Protein AF-A0A3S5AN24-F1 (afdb_monomer_lite)

Organism: NCBI:txid117903

Radius of gyration: 13.94 Å; chains: 1; bounding box: 36×29×36 Å

InterPro domains:
  IPR000409 BEACH domain [PF02138] (12-101)
  IPR000409 BEACH domain [PS50197] (1-103)
  IPR000409 BEACH domain [SM01026] (1-103)
  IPR036372 BEACH domain superfamily [G3DSA:1.10.1540.10] (2-103)
  IPR036372 BEACH domain superfamily [SSF81837] (11-101)
  IPR051944 BEACH domain-containing protein [PTHR46108] (15-100)

Sequence (103 aa):
MHFNTSICLHHLTCVQGGHFDLADRMFHSVGDAWLSASRQNMADVRELIPEFFYLPDFLVNANQFDLGTKQNGTAVSDVVLPPWAKEDPREFIRIHREVLDLP

pLDDT: mean 76.14, std 17.23, range [31.56, 92.88]

Foldseek 3Di:
DPLQDQPPDDPPGLCPPHDGDALQPHQAEPVVLCCCPPPPDVVSPDDDDPCQQPPLCSQAQPVQDQNDAHPVRHGGGGRHYDVVCVPPSVSSNVVVNVVVPDD

Structure (mmCIF, N/CA/C/O backbone):
data_AF-A0A3S5AN24-F1
#
_entry.id   AF-A0A3S5AN24-F1
#
loop_
_atom_site.group_PDB
_atom_site.id
_atom_site.type_symbol
_atom_site.label_atom_id
_atom_site.label_alt_id
_atom_site.label_comp_id
_atom_site.label_asym_id
_atom_site.label_entity_id
_atom_site.label_seq_id
_atom_site.pdbx_PDB_ins_code
_atom_site.Cartn_x
_atom_site.Cartn_y
_atom_site.Cartn_z
_atom_site.occupancy
_atom_site.B_iso_or_equiv
_atom_site.auth_seq_id
_atom_site.auth_comp_id
_atom_site.auth_asym_id
_atom_site.auth_atom_id
_atom_site.pdbx_PDB_model_num
ATOM 1 N N . MET A 1 1 ? 11.164 7.814 0.434 1.00 39.16 1 MET A N 1
ATOM 2 C CA . MET A 1 1 ? 10.135 7.817 1.502 1.00 39.16 1 MET A CA 1
ATOM 3 C C . MET A 1 1 ? 10.281 6.623 2.392 1.00 39.16 1 MET A C 1
ATOM 5 O O . MET A 1 1 ? 10.154 5.500 1.937 1.00 39.16 1 MET A O 1
ATOM 9 N N . HIS A 1 2 ? 10.311 6.872 3.690 1.00 31.56 2 HIS A N 1
ATOM 10 C CA . HIS A 1 2 ? 9.686 5.924 4.590 1.00 31.56 2 HIS A CA 1
ATOM 11 C C . HIS A 1 2 ? 8.186 5.935 4.280 1.00 31.56 2 HIS A C 1
ATOM 13 O O . HIS A 1 2 ? 7.531 6.951 4.519 1.00 31.56 2 HIS A O 1
ATOM 19 N N . PHE A 1 3 ? 7.640 4.851 3.717 1.00 39.56 3 PHE A N 1
ATOM 20 C CA . PHE A 1 3 ? 6.226 4.555 3.938 1.00 39.56 3 PHE A CA 1
ATOM 21 C C . PHE A 1 3 ? 6.079 4.494 5.455 1.00 39.56 3 PHE A C 1
ATOM 23 O O . PHE A 1 3 ? 6.448 3.501 6.080 1.00 39.56 3 PHE A O 1
ATOM 30 N N . ASN A 1 4 ? 5.659 5.598 6.073 1.00 36.94 4 ASN A N 1
ATOM 31 C CA . ASN A 1 4 ? 5.252 5.540 7.458 1.00 36.94 4 ASN A CA 1
ATOM 32 C C . ASN A 1 4 ? 4.033 4.625 7.437 1.00 36.94 4 ASN A C 1
ATOM 34 O O . ASN A 1 4 ? 2.993 4.992 6.895 1.00 36.94 4 ASN A O 1
ATOM 38 N N . THR A 1 5 ? 4.242 3.412 7.956 1.00 41.00 5 THR A N 1
ATOM 39 C CA . THR A 1 5 ? 3.221 2.456 8.385 1.00 41.00 5 THR A CA 1
ATOM 40 C C . THR A 1 5 ? 2.431 1.848 7.219 1.00 41.00 5 THR A C 1
ATOM 42 O O . THR A 1 5 ? 1.501 2.437 6.690 1.00 41.00 5 THR A O 1
ATOM 45 N N . SER A 1 6 ? 2.840 0.701 6.668 1.00 42.50 6 SER A N 1
ATOM 46 C CA . SER A 1 6 ? 2.671 -0.617 7.295 1.00 42.50 6 SER A CA 1
ATOM 47 C C . SER A 1 6 ? 1.342 -0.667 8.038 1.00 42.50 6 SER A C 1
ATOM 49 O O . SER A 1 6 ? 1.258 -0.136 9.143 1.00 42.50 6 SER A O 1
ATOM 51 N N . ILE A 1 7 ? 0.314 -1.269 7.431 1.00 46.81 7 ILE A N 1
ATOM 52 C CA . ILE A 1 7 ? -1.032 -1.318 8.017 1.00 46.81 7 ILE A CA 1
ATOM 53 C C . ILE A 1 7 ? -1.024 -1.873 9.440 1.00 46.81 7 ILE A C 1
ATOM 55 O O . ILE A 1 7 ? -1.927 -1.562 10.199 1.00 46.81 7 ILE A O 1
ATOM 59 N N . CYS A 1 8 ? -0.011 -2.632 9.857 1.00 45.25 8 CYS A N 1
ATOM 60 C CA . CYS A 1 8 ? 0.040 -3.145 11.222 1.00 45.25 8 CYS A CA 1
ATOM 61 C C . CYS A 1 8 ? 1.422 -3.570 11.724 1.00 45.25 8 CYS A C 1
ATOM 63 O O . CYS A 1 8 ? 1.516 -3.994 12.875 1.00 45.25 8 CYS A O 1
ATOM 65 N N . LEU A 1 9 ? 2.492 -3.557 10.917 1.00 40.75 9 LEU A N 1
ATOM 66 C CA . LEU A 1 9 ? 3.546 -4.537 11.193 1.00 40.75 9 LEU A CA 1
A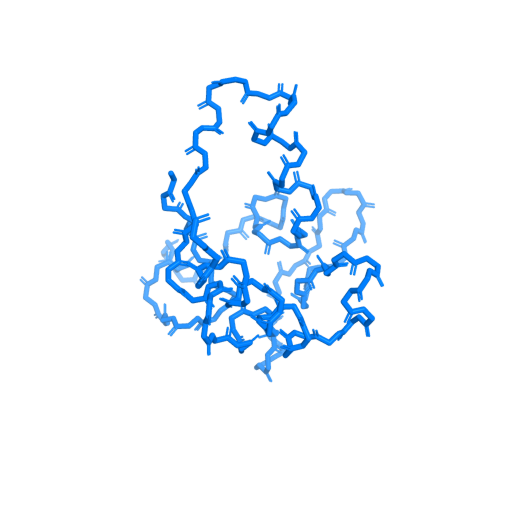TOM 67 C C . LEU A 1 9 ? 4.442 -4.238 12.397 1.00 40.75 9 LEU A C 1
ATOM 69 O O . LEU A 1 9 ? 5.102 -5.138 12.899 1.00 40.75 9 LEU A O 1
ATOM 73 N N . HIS A 1 10 ? 4.438 -3.027 12.935 1.00 39.25 10 HIS A N 1
ATOM 74 C CA . HIS A 1 10 ? 5.044 -2.810 14.240 1.00 39.25 10 HIS A CA 1
ATOM 75 C C . HIS A 1 10 ? 4.249 -1.742 14.972 1.00 39.25 10 HIS A C 1
ATOM 77 O O . HIS A 1 10 ? 4.352 -0.563 14.656 1.00 39.25 10 HIS A O 1
ATOM 83 N N . HIS A 1 11 ? 3.429 -2.217 15.907 1.00 43.22 11 HIS A N 1
ATOM 84 C CA . HIS A 1 11 ? 2.872 -1.673 17.155 1.00 43.22 11 HIS A CA 1
ATOM 85 C C . HIS A 1 11 ? 3.414 -0.341 17.764 1.00 43.22 11 HIS A C 1
ATOM 87 O O . HIS A 1 11 ? 3.131 -0.061 18.922 1.00 43.22 11 HIS A O 1
ATOM 93 N N . LEU A 1 12 ? 4.216 0.478 17.074 1.00 39.94 12 LEU A N 1
ATOM 94 C CA . LEU A 1 12 ? 5.078 1.509 17.660 1.00 39.94 12 LEU A CA 1
ATOM 95 C C . LEU A 1 12 ? 5.141 2.851 16.902 1.00 39.94 12 LEU A C 1
ATOM 97 O O . LEU A 1 12 ? 5.546 3.826 17.526 1.00 39.94 12 LEU A O 1
ATOM 101 N N . THR A 1 13 ? 4.743 2.971 15.624 1.00 41.50 13 THR A N 1
ATOM 102 C CA . THR A 1 13 ? 4.883 4.255 14.880 1.00 41.50 13 THR A CA 1
ATOM 103 C C . THR A 1 13 ? 3.590 4.902 14.375 1.00 41.50 13 THR A C 1
ATOM 105 O O . THR A 1 13 ? 3.591 6.113 14.173 1.00 41.50 13 THR A O 1
ATOM 108 N N . CYS A 1 14 ? 2.469 4.175 14.251 1.00 47.41 14 CYS A N 1
ATOM 109 C CA . CYS A 1 14 ? 1.154 4.787 13.950 1.00 47.41 14 CYS A CA 1
ATOM 110 C C . CYS A 1 14 ? 0.610 5.625 15.113 1.00 47.41 14 CYS A C 1
ATOM 112 O O . CYS A 1 14 ? -0.226 6.501 14.930 1.00 47.41 14 CYS A O 1
ATOM 114 N N . VAL A 1 15 ? 1.060 5.314 16.325 1.00 47.56 15 VAL A N 1
ATOM 115 C CA . VAL A 1 15 ? 0.508 5.833 17.568 1.00 47.56 15 VAL A CA 1
ATOM 116 C C . VAL A 1 15 ? 1.265 7.106 17.943 1.00 47.56 15 VAL A C 1
ATOM 118 O O . VAL A 1 15 ? 2.061 7.122 18.880 1.00 47.56 15 VAL A O 1
ATOM 121 N N . GLN A 1 16 ? 1.034 8.205 17.223 1.00 47.22 16 GLN A N 1
ATOM 122 C CA . GLN A 1 16 ? 1.392 9.522 17.758 1.00 47.22 16 GLN A CA 1
ATOM 123 C C . GLN A 1 16 ? 0.388 9.877 18.862 1.00 47.22 16 GLN A C 1
ATOM 125 O O . GLN A 1 16 ? -0.626 10.522 18.626 1.00 47.22 16 GLN A O 1
ATOM 130 N N . GLY A 1 17 ? 0.643 9.395 20.082 1.00 51.53 17 GLY A N 1
ATOM 131 C CA . GLY A 1 17 ? -0.144 9.749 21.269 1.00 51.53 17 GLY A CA 1
ATOM 132 C C . GLY A 1 17 ? -1.390 8.900 21.552 1.00 51.53 17 GLY A C 1
ATOM 133 O O . GLY A 1 17 ? -2.260 9.351 22.287 1.00 51.53 17 GLY A O 1
ATOM 134 N N . GLY A 1 18 ? -1.491 7.680 21.021 1.00 55.72 18 GLY A N 1
ATOM 135 C CA . GLY A 1 18 ? -2.568 6.729 21.366 1.00 55.72 18 GLY A CA 1
ATOM 136 C C . GLY A 1 18 ? -3.627 6.511 20.280 1.00 55.72 18 GLY A C 1
ATOM 137 O O . GLY A 1 18 ? -4.509 5.681 20.473 1.00 55.72 18 GLY A O 1
ATOM 138 N N . HIS A 1 19 ? -3.554 7.233 19.158 1.00 61.00 19 HIS A N 1
ATOM 139 C CA . HIS A 1 19 ? -4.574 7.219 18.105 1.00 61.00 19 HIS A CA 1
ATOM 140 C C . HIS A 1 19 ? -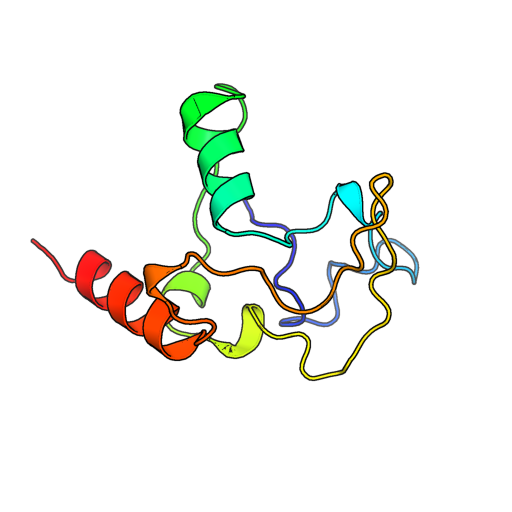3.955 6.992 16.720 1.00 61.00 19 HIS A C 1
ATOM 142 O O . HIS A 1 19 ? -2.793 7.343 16.512 1.00 61.00 19 HIS A O 1
ATOM 148 N N . PHE A 1 20 ? -4.723 6.400 15.800 1.00 67.25 20 PHE A N 1
ATOM 149 C CA . PHE A 1 20 ? -4.328 6.258 14.397 1.00 67.25 20 PHE A CA 1
ATOM 150 C C . PHE A 1 20 ? -4.239 7.631 13.714 1.00 67.25 20 PHE A C 1
ATOM 152 O O . PHE A 1 20 ? -4.853 8.605 14.159 1.00 67.25 20 PHE A O 1
ATOM 159 N N . ASP A 1 21 ? -3.459 7.712 12.636 1.00 69.56 21 ASP A N 1
ATOM 160 C CA . ASP A 1 21 ? -3.410 8.915 11.805 1.00 69.56 21 ASP A CA 1
ATOM 161 C C . ASP A 1 21 ? -4.783 9.178 11.146 1.00 69.56 21 ASP A C 1
ATOM 163 O O . ASP A 1 21 ? -5.648 8.304 11.083 1.00 69.56 21 ASP A O 1
ATOM 167 N N . LEU A 1 22 ? -5.001 10.394 10.645 1.00 79.00 22 LEU A N 1
ATOM 168 C CA . LEU A 1 22 ? -6.209 10.747 9.904 1.00 79.00 22 LEU A CA 1
ATOM 169 C C . LEU A 1 22 ? -6.400 9.797 8.718 1.00 79.00 22 LEU A C 1
ATOM 171 O O . LEU A 1 22 ? -5.460 9.555 7.958 1.00 79.00 22 LEU A O 1
ATOM 175 N N . ALA A 1 23 ? -7.641 9.358 8.505 1.00 83.12 23 ALA A N 1
ATOM 176 C CA . ALA A 1 23 ? -7.993 8.416 7.447 1.00 83.12 23 ALA A CA 1
ATOM 177 C C . ALA A 1 23 ? -7.471 8.812 6.058 1.00 83.12 23 ALA A C 1
ATOM 179 O O . ALA A 1 23 ? -6.963 7.979 5.309 1.00 83.12 23 ALA A O 1
ATOM 180 N N . ASP A 1 24 ? -7.522 10.104 5.738 1.00 80.19 24 ASP A N 1
ATOM 181 C CA . ASP A 1 24 ? -7.045 10.644 4.465 1.00 80.19 24 ASP A CA 1
ATOM 182 C C . ASP A 1 24 ? -5.520 10.608 4.283 1.00 80.19 24 ASP A C 1
ATOM 184 O O . ASP A 1 24 ? -5.048 10.684 3.149 1.00 80.19 24 ASP A O 1
ATOM 188 N N . ARG A 1 25 ? -4.746 10.494 5.370 1.00 79.69 25 ARG A N 1
ATOM 189 C CA . ARG A 1 25 ? -3.275 10.452 5.335 1.00 79.69 25 ARG A CA 1
ATOM 190 C C . ARG A 1 25 ? -2.709 9.036 5.339 1.00 79.69 25 ARG A C 1
ATOM 192 O O . ARG A 1 25 ? -1.535 8.860 5.021 1.00 79.69 25 ARG A O 1
ATOM 199 N N . MET A 1 26 ? -3.523 8.036 5.664 1.00 82.25 26 MET A N 1
ATOM 200 C CA . MET A 1 26 ? -3.064 6.655 5.715 1.00 82.25 26 MET A CA 1
ATOM 201 C C . MET A 1 26 ? -2.813 6.061 4.329 1.00 82.25 26 MET A C 1
ATOM 203 O O . MET A 1 26 ? -3.475 6.365 3.326 1.00 82.25 26 MET A O 1
ATOM 207 N N . PHE A 1 27 ? -1.861 5.134 4.297 1.00 84.19 27 PHE A N 1
ATOM 208 C CA . PHE A 1 27 ? -1.626 4.290 3.142 1.00 84.19 27 PHE A CA 1
ATOM 209 C C . PHE A 1 27 ? -2.769 3.276 2.993 1.00 84.19 27 PHE A C 1
ATOM 211 O O . PHE A 1 27 ? -2.859 2.315 3.745 1.00 84.19 27 PHE A O 1
ATOM 218 N N . HIS A 1 28 ? -3.642 3.512 2.013 1.00 86.62 28 HIS A N 1
ATOM 219 C CA . HIS A 1 28 ? -4.849 2.708 1.779 1.00 86.62 28 HIS A CA 1
ATOM 220 C C . HIS A 1 28 ? -4.950 2.170 0.344 1.00 86.62 28 HIS A C 1
ATOM 222 O O . HIS A 1 28 ? -5.828 1.368 0.062 1.00 86.62 28 HIS A O 1
ATOM 228 N N . SER A 1 29 ? -4.093 2.616 -0.582 1.00 89.62 29 SER A N 1
ATOM 229 C CA . SER A 1 29 ? -4.149 2.234 -1.997 1.00 89.62 29 SER A CA 1
ATOM 230 C C . SER A 1 29 ? -2.760 2.294 -2.624 1.00 89.62 29 SER A C 1
ATOM 232 O O . SER A 1 29 ? -2.100 3.339 -2.603 1.00 89.62 29 SER A O 1
ATOM 234 N N . VAL A 1 30 ? -2.319 1.177 -3.211 1.00 88.88 30 VAL A N 1
ATOM 235 C CA . VAL A 1 30 ? -1.043 1.121 -3.946 1.00 88.88 30 VAL A CA 1
ATOM 236 C C . VAL A 1 30 ? -1.112 2.005 -5.192 1.00 88.88 30 VAL A C 1
ATOM 238 O O . VAL A 1 30 ? -0.160 2.721 -5.501 1.00 88.88 30 VAL A O 1
ATOM 241 N N . GLY A 1 31 ? -2.247 1.975 -5.898 1.00 87.44 31 GLY A N 1
ATOM 242 C CA . GLY A 1 31 ? -2.446 2.737 -7.129 1.00 87.44 31 GLY A CA 1
ATOM 243 C C . GLY A 1 31 ? -2.375 4.244 -6.896 1.00 87.44 31 GLY A C 1
ATOM 244 O O . GLY A 1 31 ? -1.669 4.944 -7.624 1.00 87.44 31 GLY A O 1
ATOM 245 N N . ASP A 1 32 ? -3.030 4.732 -5.841 1.00 85.94 32 ASP A N 1
ATOM 246 C CA . ASP A 1 32 ? -3.037 6.161 -5.513 1.00 85.94 32 ASP A CA 1
ATOM 247 C C . ASP A 1 32 ? -1.659 6.629 -5.045 1.00 85.94 32 ASP A C 1
ATOM 249 O O . ASP A 1 32 ? -1.184 7.686 -5.463 1.00 85.94 32 ASP A O 1
ATOM 253 N N . ALA A 1 33 ? -0.974 5.822 -4.228 1.00 84.19 33 ALA A N 1
ATOM 254 C CA . ALA A 1 33 ? 0.381 6.126 -3.782 1.00 84.19 33 ALA A CA 1
ATOM 255 C C . ALA A 1 33 ? 1.368 6.196 -4.956 1.00 84.19 33 ALA A C 1
ATOM 257 O O . ALA A 1 33 ? 2.192 7.112 -5.015 1.00 84.19 33 ALA A O 1
ATOM 258 N N . TRP A 1 34 ? 1.262 5.264 -5.908 1.00 82.69 34 TRP A N 1
ATOM 259 C CA . TRP A 1 34 ? 2.065 5.284 -7.127 1.00 82.69 34 TRP A CA 1
ATOM 260 C C . TRP A 1 34 ? 1.755 6.512 -7.984 1.00 82.69 34 TRP A C 1
ATOM 262 O O . TRP A 1 34 ? 2.675 7.187 -8.445 1.00 82.69 34 TRP A O 1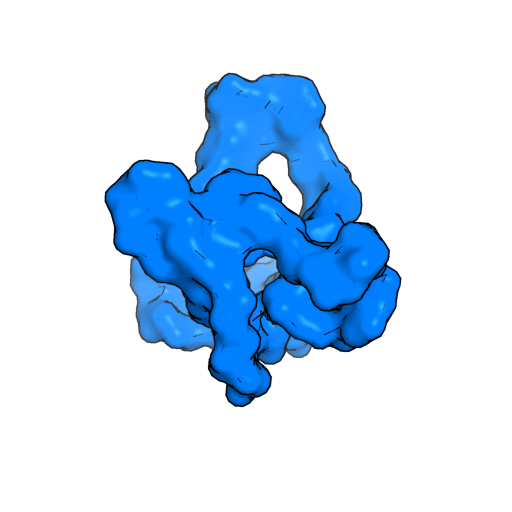
ATOM 272 N N . LEU A 1 35 ? 0.476 6.834 -8.197 1.00 84.06 35 LEU A N 1
ATOM 273 C CA . LEU A 1 35 ? 0.065 7.980 -9.010 1.00 84.06 35 LEU A CA 1
ATOM 274 C C . LEU A 1 35 ? 0.534 9.311 -8.404 1.00 84.06 35 LEU A C 1
ATOM 276 O O . LEU A 1 35 ? 1.023 10.176 -9.136 1.00 84.06 35 LEU A O 1
ATOM 280 N N . SER A 1 36 ? 0.435 9.442 -7.079 1.00 82.25 36 SER A N 1
ATOM 281 C CA . SER A 1 36 ? 0.921 10.603 -6.331 1.00 82.25 36 SER A CA 1
ATOM 282 C C . SER A 1 36 ? 2.408 10.838 -6.585 1.00 82.25 36 SER A C 1
ATOM 284 O O . SER A 1 36 ? 2.791 11.902 -7.078 1.00 82.25 36 SER A O 1
ATOM 286 N N . ALA A 1 37 ? 3.226 9.810 -6.340 1.00 77.44 37 ALA A N 1
ATOM 287 C CA . ALA A 1 37 ? 4.679 9.903 -6.447 1.00 77.44 37 ALA A CA 1
ATOM 288 C C . ALA A 1 37 ? 5.190 10.011 -7.886 1.00 77.44 37 ALA A C 1
ATOM 290 O O . ALA A 1 37 ? 6.191 10.671 -8.141 1.00 77.44 37 ALA A O 1
ATOM 291 N N . SER A 1 38 ? 4.523 9.356 -8.839 1.00 77.25 38 SER A N 1
ATOM 292 C CA . SER A 1 38 ? 4.999 9.306 -10.226 1.00 77.25 38 SER A CA 1
ATOM 293 C C . SER A 1 38 ? 4.521 10.472 -11.086 1.00 77.25 38 SER A C 1
ATOM 295 O O . SER A 1 38 ? 5.184 10.804 -12.068 1.00 77.25 38 SER A O 1
ATOM 297 N N . ARG A 1 39 ? 3.357 11.067 -10.785 1.00 74.81 39 ARG A N 1
ATOM 298 C CA . ARG A 1 39 ? 2.715 12.033 -11.695 1.00 74.81 39 ARG A CA 1
ATOM 299 C C . ARG A 1 39 ? 2.218 13.309 -11.043 1.00 74.81 39 ARG A C 1
ATOM 301 O O . ARG A 1 39 ? 2.197 14.334 -11.717 1.00 74.81 39 ARG A O 1
ATOM 308 N N . GLN A 1 40 ? 1.756 13.262 -9.798 1.00 75.62 40 GLN A N 1
ATOM 309 C CA . GLN A 1 40 ? 1.030 14.400 -9.224 1.00 75.62 40 GLN A CA 1
ATOM 310 C C . GLN A 1 40 ? 1.932 15.335 -8.426 1.00 75.62 40 GLN A C 1
ATOM 312 O O . GLN A 1 40 ? 1.702 16.542 -8.430 1.00 75.62 40 GLN A O 1
ATOM 317 N N . ASN A 1 41 ? 2.963 14.811 -7.767 1.00 69.56 41 ASN A N 1
ATOM 318 C CA . ASN A 1 41 ? 3.824 15.619 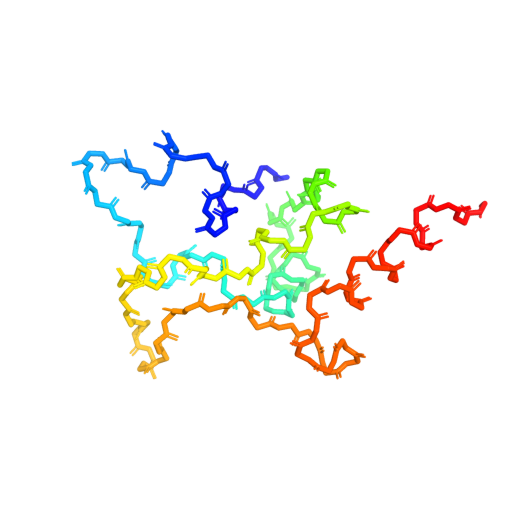-6.922 1.00 69.56 41 ASN A CA 1
ATOM 319 C C . ASN A 1 41 ? 5.294 15.222 -7.099 1.00 69.56 41 ASN A C 1
ATOM 321 O O . ASN A 1 41 ? 5.763 14.245 -6.532 1.00 69.56 41 ASN A O 1
ATOM 325 N N . MET A 1 42 ? 6.049 16.019 -7.861 1.00 64.31 42 MET A N 1
ATOM 326 C CA . MET A 1 42 ? 7.479 15.765 -8.102 1.00 64.31 42 MET A CA 1
ATOM 327 C C . MET A 1 42 ? 8.363 15.963 -6.857 1.00 64.31 42 MET A C 1
ATOM 329 O O . MET A 1 42 ? 9.529 15.580 -6.878 1.00 64.31 42 MET A O 1
ATOM 333 N N . ALA A 1 43 ? 7.828 16.536 -5.773 1.00 67.62 43 ALA A N 1
ATOM 334 C CA . ALA A 1 43 ? 8.489 16.567 -4.468 1.00 67.62 43 ALA A CA 1
ATOM 335 C C . ALA A 1 43 ? 8.153 15.333 -3.597 1.00 67.62 43 ALA A C 1
ATOM 337 O O . ALA A 1 43 ? 8.729 15.163 -2.523 1.00 67.62 43 ALA A O 1
ATOM 338 N N . ASP A 1 44 ? 7.243 14.461 -4.046 1.00 64.75 44 ASP A N 1
ATOM 339 C CA . ASP A 1 44 ? 6.780 13.255 -3.346 1.00 64.75 44 ASP A CA 1
ATOM 340 C C . ASP A 1 44 ? 7.723 12.072 -3.635 1.00 64.75 44 ASP A C 1
ATOM 342 O O . ASP A 1 44 ? 7.391 11.127 -4.349 1.00 64.75 44 ASP A O 1
ATOM 346 N N . VAL A 1 45 ? 8.940 12.122 -3.085 1.00 58.59 45 VAL A N 1
ATOM 347 C CA . VAL A 1 45 ? 9.999 11.121 -3.332 1.00 58.59 45 VAL A CA 1
ATOM 348 C C . VAL A 1 45 ? 9.731 9.806 -2.582 1.00 58.59 45 VAL A C 1
ATOM 350 O O . VAL A 1 45 ? 10.186 9.638 -1.448 1.00 58.59 45 VAL A O 1
ATOM 353 N N . ARG A 1 46 ? 8.957 8.870 -3.170 1.00 70.12 46 ARG A N 1
ATOM 354 C CA . ARG A 1 46 ? 8.602 7.567 -2.550 1.00 70.12 46 ARG A CA 1
ATOM 355 C C . ARG A 1 46 ? 9.765 6.574 -2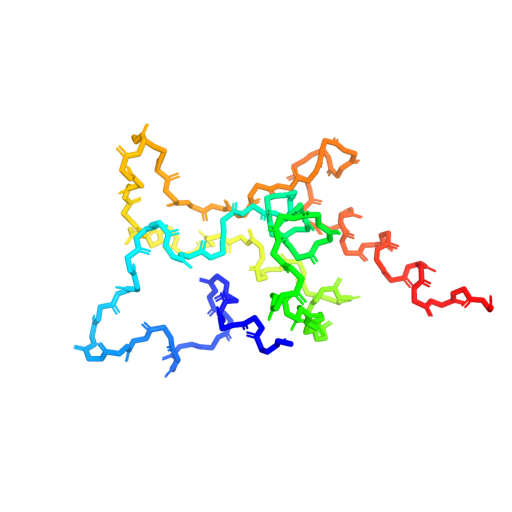.598 1.00 70.12 46 ARG A C 1
ATOM 357 O O . ARG A 1 46 ? 10.408 6.459 -3.626 1.00 70.12 46 ARG A O 1
ATOM 364 N N . GLU A 1 47 ? 10.021 5.835 -1.516 1.00 70.00 47 GLU A N 1
ATOM 365 C CA . GLU A 1 47 ? 10.912 4.661 -1.537 1.00 70.00 47 GLU A CA 1
ATOM 366 C C . GLU A 1 47 ? 10.105 3.475 -1.045 1.00 70.00 47 GLU A C 1
ATOM 368 O O . GLU A 1 47 ? 9.305 3.621 -0.125 1.00 70.00 47 GLU A O 1
ATOM 373 N N . LEU A 1 48 ? 10.279 2.323 -1.681 1.00 74.44 48 LEU A N 1
ATOM 374 C CA . LEU A 1 48 ? 9.632 1.093 -1.250 1.00 74.44 48 LEU A CA 1
ATOM 375 C C . LEU A 1 48 ? 10.349 0.552 -0.015 1.00 74.44 48 LEU A C 1
ATOM 377 O O . LEU A 1 48 ? 11.578 0.528 0.039 1.00 74.44 48 LEU A O 1
ATOM 381 N N . ILE A 1 49 ? 9.567 0.104 0.962 1.00 81.69 49 ILE A N 1
ATOM 382 C CA . ILE A 1 49 ? 10.093 -0.619 2.120 1.00 81.69 49 ILE A CA 1
ATOM 383 C C . ILE A 1 49 ? 10.284 -2.103 1.764 1.00 81.69 49 ILE A C 1
ATOM 385 O O . ILE A 1 49 ? 9.591 -2.602 0.869 1.00 81.69 49 ILE A O 1
ATOM 389 N N . PRO A 1 50 ? 11.193 -2.827 2.441 1.00 80.31 50 PRO A N 1
ATOM 390 C CA . PRO A 1 50 ? 11.480 -4.230 2.141 1.00 80.31 50 PRO A CA 1
ATOM 391 C C . PRO A 1 50 ? 10.243 -5.146 2.156 1.00 80.31 50 PRO A C 1
ATOM 393 O O . PRO A 1 50 ? 10.166 -6.106 1.392 1.00 80.31 50 PRO A O 1
ATOM 396 N N . GLU A 1 51 ? 9.241 -4.829 2.972 1.00 85.56 51 GLU A N 1
ATOM 397 C CA . GLU A 1 51 ? 8.007 -5.593 3.130 1.00 85.56 51 GLU A CA 1
ATOM 398 C C . GLU A 1 51 ? 7.230 -5.761 1.816 1.00 85.56 51 GLU A C 1
ATOM 400 O O . GLU A 1 51 ? 6.604 -6.805 1.624 1.00 85.56 51 GLU A O 1
ATOM 405 N N . PHE A 1 52 ? 7.350 -4.819 0.868 1.00 85.62 52 PHE A N 1
ATOM 406 C CA . PHE A 1 52 ? 6.767 -4.927 -0.480 1.00 85.62 52 PHE A CA 1
ATOM 407 C C . PHE A 1 52 ? 7.286 -6.129 -1.288 1.00 85.62 52 PHE A C 1
ATOM 409 O O . PHE A 1 52 ? 6.701 -6.460 -2.316 1.00 85.62 52 PHE A O 1
ATOM 416 N N . PHE A 1 53 ? 8.353 -6.793 -0.837 1.00 85.31 53 PHE A N 1
ATOM 417 C CA . PHE A 1 53 ? 8.999 -7.890 -1.559 1.00 85.31 53 PHE A CA 1
ATOM 418 C C . PHE A 1 53 ? 8.869 -9.253 -0.870 1.00 85.31 53 PHE A C 1
ATOM 420 O O . PHE A 1 53 ? 9.171 -10.273 -1.491 1.00 85.31 53 PHE A O 1
ATOM 427 N N . TYR A 1 54 ? 8.420 -9.311 0.389 1.00 85.56 54 TYR A N 1
ATOM 428 C CA . TYR A 1 54 ? 8.332 -10.588 1.112 1.00 85.56 54 TYR A CA 1
ATOM 429 C C . TYR A 1 54 ? 7.164 -10.735 2.087 1.00 85.56 54 TYR A C 1
ATOM 431 O O . TYR A 1 54 ? 6.949 -11.849 2.568 1.00 85.56 54 TYR A O 1
ATOM 439 N N . LEU A 1 55 ? 6.408 -9.677 2.398 1.00 88.25 55 LEU A N 1
ATOM 440 C CA . LEU A 1 55 ? 5.438 -9.723 3.489 1.00 88.25 55 LEU A CA 1
ATOM 441 C C . LEU A 1 55 ? 4.031 -9.325 3.035 1.00 88.25 55 LEU A C 1
ATOM 443 O O . LEU A 1 55 ? 3.682 -8.161 3.076 1.00 88.25 55 LEU A O 1
ATOM 447 N N . PRO A 1 56 ? 3.163 -10.259 2.635 1.00 88.81 56 PRO A N 1
ATOM 448 C CA . PRO A 1 56 ? 1.800 -9.905 2.229 1.00 88.81 56 PRO A CA 1
ATOM 449 C C . PRO A 1 56 ? 0.972 -9.298 3.376 1.00 88.81 56 PRO A C 1
ATOM 451 O O . PRO A 1 56 ? 0.070 -8.501 3.135 1.00 88.81 56 PRO A O 1
ATOM 454 N N . ASP A 1 57 ? 1.303 -9.630 4.626 1.00 87.12 57 ASP A N 1
ATOM 455 C CA . ASP A 1 57 ? 0.512 -9.258 5.801 1.00 87.12 57 ASP A CA 1
ATOM 456 C C . ASP A 1 57 ? 0.485 -7.745 6.076 1.00 87.12 57 ASP A C 1
ATOM 458 O O . ASP A 1 57 ? -0.469 -7.262 6.679 1.00 87.12 57 ASP A O 1
ATOM 462 N N . PHE A 1 58 ? 1.468 -6.955 5.607 1.00 84.81 58 PHE A N 1
ATOM 463 C CA . PHE A 1 58 ? 1.413 -5.491 5.789 1.00 84.81 58 PHE A CA 1
ATOM 464 C C . PHE A 1 58 ? 0.337 -4.818 4.923 1.00 84.81 58 PHE A C 1
ATOM 466 O O . PHE A 1 58 ? 0.112 -3.620 5.084 1.00 84.81 58 PHE A O 1
ATOM 473 N N . LEU A 1 59 ? -0.289 -5.553 4.000 1.00 88.81 59 LEU A N 1
ATOM 474 C CA . LEU A 1 59 ? -1.370 -5.069 3.140 1.00 88.81 59 LEU A CA 1
ATOM 475 C C . LEU A 1 59 ? -2.759 -5.399 3.709 1.00 88.81 59 LEU A C 1
ATOM 477 O O . LEU A 1 59 ? -3.757 -4.945 3.155 1.00 88.81 59 LEU A O 1
ATOM 481 N N . VAL A 1 60 ? -2.828 -6.172 4.799 1.00 88.69 60 VAL A N 1
ATOM 482 C CA . VAL A 1 60 ? -4.074 -6.708 5.363 1.00 88.69 60 VAL A CA 1
ATOM 483 C C . VAL A 1 60 ? -4.286 -6.183 6.779 1.00 88.69 60 VAL A C 1
ATOM 485 O O . VAL A 1 60 ? -3.422 -6.306 7.648 1.00 88.69 60 VAL A O 1
ATOM 488 N N . ASN A 1 61 ? -5.474 -5.654 7.048 1.00 87.69 61 ASN A N 1
ATOM 489 C CA . ASN A 1 61 ? -5.936 -5.284 8.378 1.00 87.69 61 ASN A CA 1
ATOM 490 C C . ASN A 1 61 ? -6.445 -6.530 9.125 1.00 87.69 61 ASN A C 1
ATOM 492 O O . ASN A 1 61 ? -7.620 -6.648 9.475 1.00 87.69 61 ASN A O 1
ATOM 496 N N . ALA A 1 62 ? -5.548 -7.488 9.379 1.00 83.50 62 ALA A N 1
ATOM 497 C CA . ALA A 1 62 ? -5.897 -8.783 9.974 1.00 83.50 62 ALA A CA 1
ATOM 498 C C . ALA A 1 62 ? -6.529 -8.663 11.374 1.00 83.50 62 ALA A C 1
ATOM 500 O O . ALA A 1 62 ? -7.319 -9.512 11.779 1.00 83.50 62 ALA A O 1
ATOM 501 N N . ASN A 1 63 ? -6.197 -7.593 12.101 1.00 82.75 63 ASN A N 1
ATOM 502 C CA . ASN A 1 63 ? -6.730 -7.304 13.432 1.00 82.75 63 ASN A CA 1
ATOM 503 C C . ASN A 1 63 ? -8.059 -6.531 13.403 1.00 82.75 63 ASN A C 1
ATOM 505 O O . ASN A 1 63 ? -8.596 -6.234 14.468 1.00 82.75 63 ASN A O 1
ATOM 509 N N . GLN A 1 64 ? -8.578 -6.199 12.214 1.00 84.00 64 GLN A N 1
ATOM 510 C CA . GLN A 1 64 ? -9.830 -5.461 12.024 1.00 84.00 64 GLN A CA 1
ATOM 511 C C . GLN A 1 64 ? -9.878 -4.157 12.830 1.00 84.00 64 GLN A C 1
ATOM 513 O O . GLN A 1 64 ? -10.890 -3.820 13.445 1.00 84.00 64 GLN A O 1
ATOM 518 N N . PHE A 1 65 ? -8.763 -3.422 12.851 1.00 83.38 65 PHE A N 1
ATOM 519 C CA . PHE A 1 65 ? -8.719 -2.124 13.508 1.00 83.38 65 PHE A CA 1
ATOM 520 C C . PHE A 1 65 ? -9.699 -1.154 12.848 1.00 83.38 65 PHE A C 1
ATOM 522 O O . PHE A 1 65 ? -9.840 -1.150 11.623 1.00 83.38 65 PHE A O 1
ATOM 529 N N . ASP A 1 66 ? -10.342 -0.315 13.661 1.00 84.88 66 ASP A N 1
ATOM 530 C CA . ASP A 1 66 ? -11.082 0.839 13.161 1.00 84.88 66 ASP A CA 1
ATOM 531 C C . ASP A 1 66 ? -10.081 1.927 12.768 1.00 84.88 66 ASP A C 1
ATOM 533 O O . ASP A 1 66 ? -9.564 2.668 13.607 1.00 84.88 66 ASP A O 1
ATOM 537 N N . LEU A 1 67 ? -9.773 1.965 11.475 1.00 84.31 67 LEU A N 1
ATOM 538 C CA . LEU A 1 67 ? -8.877 2.947 10.877 1.00 84.31 67 LEU A CA 1
ATOM 539 C C . LEU A 1 67 ? -9.648 4.215 10.443 1.00 84.31 67 LEU A C 1
ATOM 541 O O . LEU A 1 67 ? -9.074 5.158 9.902 1.00 84.31 67 LEU A O 1
ATOM 545 N N . GLY A 1 68 ? -10.957 4.276 10.691 1.00 87.69 68 GLY A N 1
ATOM 546 C CA . GLY A 1 68 ? -11.796 5.416 10.356 1.00 87.69 68 GLY A CA 1
ATOM 547 C C . GLY A 1 68 ? -12.208 5.486 8.884 1.00 87.69 68 GLY A C 1
ATOM 548 O O . GLY A 1 68 ? -12.101 4.545 8.097 1.00 87.69 68 GLY A O 1
ATOM 549 N N . THR A 1 69 ? -12.764 6.638 8.515 1.00 90.19 69 THR A N 1
ATOM 550 C CA . THR A 1 69 ? -13.350 6.897 7.195 1.00 90.19 69 THR A CA 1
ATOM 551 C C . THR A 1 69 ? -12.787 8.193 6.634 1.00 90.19 69 THR A C 1
ATOM 553 O O . THR A 1 69 ? -12.730 9.207 7.330 1.00 90.19 69 THR A O 1
ATOM 556 N N . LYS A 1 70 ? -12.358 8.155 5.375 1.00 86.94 70 LYS A N 1
ATOM 557 C CA . LYS A 1 70 ? -11.842 9.311 4.635 1.00 86.94 70 LYS A CA 1
ATOM 558 C C . LYS A 1 70 ? -12.935 10.360 4.426 1.00 86.94 70 LYS A C 1
ATOM 560 O O . LYS A 1 70 ? -14.125 10.043 4.441 1.00 86.94 70 LYS A O 1
ATOM 565 N N . GLN A 1 71 ? -12.552 11.601 4.132 1.00 87.56 71 GLN A N 1
ATOM 566 C CA . GLN A 1 71 ? -13.506 12.693 3.866 1.00 87.56 71 GLN A CA 1
ATOM 567 C C . GLN A 1 71 ? -14.483 12.402 2.718 1.00 87.56 71 GLN A C 1
ATOM 569 O O . GLN A 1 71 ? -15.599 12.916 2.702 1.00 87.56 71 GLN A O 1
ATOM 574 N N . ASN A 1 72 ? -14.080 11.566 1.761 1.00 87.44 72 ASN A N 1
ATOM 575 C CA . ASN A 1 72 ? -14.916 11.140 0.639 1.00 87.44 72 ASN A CA 1
ATOM 576 C C . ASN A 1 72 ? -15.902 10.001 0.989 1.00 87.44 72 ASN A C 1
ATOM 578 O O . ASN A 1 72 ? -16.605 9.525 0.101 1.00 87.44 72 ASN A O 1
ATOM 582 N N . GLY A 1 73 ? -15.941 9.543 2.246 1.00 88.88 73 GLY A N 1
ATOM 583 C CA . GLY A 1 73 ? -16.801 8.452 2.711 1.00 88.88 73 GLY A CA 1
ATOM 584 C C . GLY A 1 73 ? -16.215 7.046 2.541 1.00 88.88 73 GLY A C 1
ATOM 585 O O . GLY A 1 73 ? -16.880 6.073 2.887 1.00 88.88 73 GLY A O 1
ATOM 586 N N . THR A 1 74 ? -14.990 6.903 2.028 1.00 88.25 74 THR A N 1
ATOM 587 C CA . THR A 1 74 ? -14.324 5.597 1.919 1.00 88.25 74 THR A CA 1
ATOM 588 C C . THR A 1 74 ? -13.814 5.144 3.286 1.00 88.25 74 THR A C 1
ATOM 590 O O . THR A 1 74 ? -12.956 5.799 3.878 1.00 88.25 74 THR A O 1
ATOM 593 N N . ALA A 1 75 ? -14.321 4.015 3.783 1.00 88.81 75 ALA A N 1
ATOM 594 C CA . ALA A 1 75 ? -13.785 3.368 4.978 1.00 88.81 75 ALA A CA 1
ATOM 595 C C . ALA A 1 75 ? -12.379 2.815 4.699 1.00 88.81 75 ALA A C 1
ATOM 597 O O . ALA A 1 75 ? -12.138 2.243 3.634 1.00 88.81 75 ALA A O 1
ATOM 598 N N . VAL A 1 76 ? -11.457 2.989 5.646 1.00 88.81 76 VAL A N 1
ATOM 599 C CA . VAL A 1 76 ? -10.092 2.460 5.537 1.00 88.81 76 VAL A CA 1
ATOM 600 C C . VAL A 1 76 ? -10.032 1.098 6.226 1.00 88.81 76 VAL A C 1
ATOM 602 O O . VAL A 1 76 ? -10.446 0.958 7.373 1.00 88.81 76 VAL A O 1
ATOM 605 N N . SER A 1 77 ? -9.538 0.085 5.514 1.00 89.88 77 SER A N 1
ATOM 606 C CA . SER A 1 77 ? -9.317 -1.265 6.042 1.00 89.88 77 SER A CA 1
ATOM 607 C C . SER A 1 77 ? -8.086 -1.869 5.358 1.00 89.88 77 SER A C 1
ATOM 609 O O . SER A 1 77 ? -7.008 -1.298 5.485 1.00 89.88 77 SER A O 1
ATOM 611 N N . ASP A 1 78 ? -8.225 -2.966 4.613 1.00 90.69 78 ASP A N 1
ATOM 612 C CA . ASP A 1 78 ? -7.156 -3.541 3.796 1.00 90.69 78 ASP A CA 1
ATOM 613 C C . ASP A 1 78 ? -6.653 -2.547 2.737 1.00 90.69 78 ASP A C 1
ATOM 615 O O . ASP A 1 78 ? -7.402 -1.689 2.252 1.00 90.69 78 ASP A O 1
ATOM 619 N N . VAL A 1 79 ? -5.378 -2.669 2.351 1.00 90.69 79 VAL A N 1
ATOM 620 C CA . VAL A 1 79 ? -4.827 -1.863 1.257 1.00 90.69 79 VAL A CA 1
ATOM 621 C C . VAL A 1 79 ? -5.502 -2.270 -0.047 1.00 90.69 79 VAL A C 1
ATOM 623 O O . VAL A 1 79 ? -5.470 -3.430 -0.451 1.00 90.69 79 VAL A O 1
ATOM 626 N N . VAL A 1 80 ? -6.020 -1.285 -0.773 1.00 92.06 80 VAL A N 1
ATOM 627 C CA . VAL A 1 80 ? -6.520 -1.465 -2.132 1.00 92.06 80 VAL A CA 1
ATOM 628 C C . VAL A 1 80 ? -5.355 -1.805 -3.059 1.00 92.06 80 VAL A C 1
ATOM 630 O O . VAL A 1 80 ? -4.454 -0.991 -3.314 1.00 92.06 80 VAL A O 1
ATOM 633 N N . LEU A 1 81 ? -5.383 -3.035 -3.567 1.00 92.44 81 LEU A N 1
ATOM 634 C CA . LEU A 1 81 ? -4.391 -3.553 -4.497 1.00 92.44 81 LEU A CA 1
ATOM 635 C C . LEU A 1 81 ? -4.762 -3.226 -5.950 1.00 92.44 81 LEU A C 1
ATOM 637 O O . LEU A 1 81 ? -5.936 -3.028 -6.274 1.00 92.44 81 LEU A O 1
ATOM 641 N N . PRO A 1 82 ? -3.779 -3.193 -6.864 1.00 90.25 82 PRO A N 1
ATOM 642 C CA . PRO A 1 82 ? -4.064 -3.047 -8.283 1.00 90.25 82 PRO A CA 1
ATOM 643 C C . PRO A 1 82 ? -4.921 -4.209 -8.826 1.00 90.25 82 PRO A C 1
ATOM 645 O O . PRO A 1 82 ? -4.762 -5.342 -8.368 1.00 90.25 82 PRO A O 1
ATOM 648 N N . PRO A 1 83 ? -5.743 -3.994 -9.875 1.00 90.69 83 PRO A N 1
ATOM 649 C CA . PRO A 1 83 ? -6.647 -5.025 -10.404 1.00 90.69 83 PRO A CA 1
ATOM 650 C C . PRO A 1 83 ? -5.961 -6.333 -10.823 1.00 90.69 83 PRO A C 1
ATOM 652 O O . PRO A 1 83 ? -6.555 -7.405 -10.745 1.00 90.69 83 PRO A O 1
ATOM 655 N N . TRP A 1 84 ? -4.697 -6.264 -11.252 1.00 90.62 84 TRP A N 1
ATOM 656 C CA . TRP A 1 84 ? -3.920 -7.440 -11.649 1.00 90.62 84 TRP A CA 1
ATOM 657 C C . TRP A 1 84 ? -3.590 -8.372 -10.476 1.00 90.62 84 TRP A C 1
ATOM 659 O O . TRP A 1 84 ? -3.393 -9.562 -10.702 1.00 90.62 84 TRP A O 1
ATOM 669 N N . ALA A 1 85 ? -3.578 -7.860 -9.241 1.00 90.81 85 ALA A N 1
ATOM 670 C CA . ALA A 1 85 ? -3.330 -8.647 -8.037 1.00 90.81 85 ALA A CA 1
ATOM 671 C C . ALA A 1 85 ? -4.579 -9.399 -7.553 1.00 90.81 85 ALA A C 1
ATOM 673 O O . ALA A 1 85 ? -4.469 -10.206 -6.642 1.00 90.81 85 ALA A O 1
ATOM 674 N N . LYS A 1 86 ? -5.760 -9.160 -8.151 1.00 90.56 86 LYS A N 1
ATOM 675 C CA . LYS A 1 86 ? -7.018 -9.874 -7.848 1.00 90.56 86 LYS A CA 1
ATOM 676 C C . LYS A 1 86 ? -7.374 -9.904 -6.356 1.00 90.56 86 LYS A C 1
ATOM 678 O O . LYS A 1 86 ? -7.833 -10.927 -5.860 1.00 90.56 86 LYS A O 1
ATOM 683 N N . GLU A 1 87 ? -7.124 -8.797 -5.658 1.00 90.19 87 GLU A N 1
ATOM 684 C CA . GLU A 1 87 ? -7.335 -8.689 -4.205 1.00 90.19 87 GLU A CA 1
ATOM 685 C C . GLU A 1 87 ? -6.525 -9.716 -3.384 1.00 90.19 87 GLU A C 1
ATOM 687 O O . GLU A 1 87 ? -6.843 -9.977 -2.229 1.00 90.19 87 GLU A O 1
ATOM 692 N N . ASP A 1 88 ? -5.454 -10.278 -3.957 1.00 92.88 88 ASP A N 1
ATOM 693 C CA . ASP A 1 88 ? -4.543 -11.204 -3.291 1.00 92.88 88 ASP A CA 1
ATOM 694 C C . ASP A 1 88 ? -3.195 -10.515 -2.990 1.00 92.88 88 ASP A C 1
ATOM 696 O O . ASP A 1 88 ? -2.359 -10.327 -3.886 1.00 92.88 88 ASP A O 1
ATOM 700 N N . PRO A 1 89 ? -2.932 -10.164 -1.716 1.00 91.25 89 PRO A N 1
ATOM 701 C CA . PRO A 1 89 ? -1.644 -9.636 -1.279 1.00 91.25 89 PRO A CA 1
ATOM 702 C C . PRO A 1 89 ? -0.464 -10.546 -1.622 1.00 91.25 89 PRO A C 1
ATOM 704 O O . PRO A 1 89 ? 0.639 -10.062 -1.865 1.00 91.25 89 PRO A O 1
ATOM 707 N N . ARG A 1 90 ? -0.657 -11.869 -1.666 1.00 92.12 90 ARG A N 1
ATOM 708 C CA . ARG A 1 90 ? 0.420 -12.815 -1.989 1.00 92.12 90 ARG A CA 1
ATOM 709 C C . ARG A 1 90 ? 0.805 -12.724 -3.453 1.00 92.12 90 ARG A C 1
ATOM 711 O O . ARG A 1 90 ? 1.994 -12.737 -3.760 1.00 92.12 90 ARG A O 1
ATOM 718 N N . GLU A 1 91 ? -0.178 -12.587 -4.337 1.00 92.81 91 GLU A N 1
ATOM 719 C CA . GLU A 1 91 ? 0.062 -12.377 -5.765 1.00 92.81 91 GLU A CA 1
ATOM 720 C C . GLU A 1 91 ? 0.778 -11.045 -6.011 1.00 92.81 91 GLU A C 1
ATOM 722 O O . GLU A 1 91 ? 1.722 -10.976 -6.801 1.00 92.81 91 GLU A O 1
ATOM 727 N N . PHE A 1 92 ? 0.395 -10.005 -5.264 1.00 92.56 92 PHE A N 1
ATOM 728 C CA . PHE A 1 92 ? 1.087 -8.721 -5.282 1.00 92.56 92 PHE A CA 1
ATOM 729 C C . PHE A 1 92 ? 2.577 -8.860 -4.933 1.00 92.56 92 PHE A C 1
ATOM 731 O O . PHE A 1 92 ? 3.430 -8.418 -5.709 1.00 92.56 92 PHE A O 1
ATOM 738 N N . ILE A 1 93 ? 2.896 -9.517 -3.813 1.00 91.25 93 ILE A N 1
ATOM 739 C CA . ILE A 1 93 ? 4.280 -9.746 -3.370 1.00 91.25 93 ILE A CA 1
ATOM 740 C C . ILE A 1 93 ? 5.051 -10.634 -4.351 1.00 91.25 93 ILE A C 1
ATOM 742 O O . ILE A 1 93 ? 6.207 -10.342 -4.654 1.00 91.25 93 ILE A O 1
ATOM 746 N N . ARG A 1 94 ? 4.427 -11.697 -4.878 1.00 91.44 94 ARG A N 1
ATOM 747 C CA . ARG A 1 94 ? 5.062 -12.621 -5.831 1.00 91.44 94 ARG A CA 1
ATOM 748 C C . ARG A 1 94 ? 5.607 -11.871 -7.045 1.00 91.44 94 ARG A C 1
ATOM 750 O O . ARG A 1 94 ? 6.770 -12.045 -7.391 1.00 91.44 94 ARG A O 1
ATOM 757 N N . ILE A 1 95 ? 4.790 -11.004 -7.641 1.00 89.00 95 ILE A N 1
ATOM 758 C CA . ILE A 1 95 ? 5.187 -10.209 -8.809 1.00 89.00 95 ILE A CA 1
ATOM 759 C C . ILE A 1 95 ? 6.273 -9.187 -8.443 1.00 89.00 95 ILE A C 1
ATOM 761 O O . ILE A 1 95 ? 7.234 -9.029 -9.192 1.00 89.00 95 ILE A O 1
ATOM 765 N N . HIS A 1 96 ? 6.172 -8.520 -7.289 1.00 86.31 96 HIS A N 1
ATOM 766 C CA . HIS A 1 96 ? 7.202 -7.563 -6.852 1.00 86.31 96 HIS A CA 1
ATOM 767 C C . HIS A 1 96 ? 8.559 -8.232 -6.639 1.00 86.31 96 HIS A C 1
ATOM 769 O O . HIS A 1 96 ? 9.591 -7.667 -7.000 1.00 86.31 96 HIS A O 1
ATOM 775 N N . ARG A 1 97 ? 8.558 -9.451 -6.098 1.00 86.75 97 ARG A N 1
ATOM 776 C CA . ARG A 1 97 ? 9.767 -10.253 -5.947 1.00 86.75 97 ARG A CA 1
ATOM 777 C C . ARG A 1 97 ? 10.353 -10.666 -7.294 1.00 86.75 97 ARG A C 1
ATOM 779 O O . ARG A 1 97 ? 11.555 -10.546 -7.480 1.00 86.75 97 ARG A O 1
ATOM 786 N N . GLU A 1 98 ? 9.516 -11.095 -8.237 1.00 86.19 98 GLU A N 1
ATOM 787 C CA . GLU A 1 98 ? 9.977 -11.437 -9.588 1.00 86.19 98 GLU A CA 1
ATOM 788 C C . GLU A 1 98 ? 10.665 -10.255 -10.265 1.00 86.19 98 GLU A C 1
ATOM 790 O O . GLU A 1 98 ? 11.713 -10.448 -10.864 1.00 86.19 98 GLU A O 1
ATOM 795 N N . VAL A 1 99 ? 10.130 -9.038 -10.118 1.00 81.75 99 VAL A N 1
ATOM 796 C CA . VAL A 1 99 ? 10.740 -7.818 -10.673 1.00 81.75 99 VAL A CA 1
ATOM 797 C C . VAL A 1 99 ? 12.067 -7.468 -9.996 1.00 81.75 99 VAL A C 1
ATOM 799 O O . VAL A 1 99 ? 12.965 -6.968 -10.668 1.00 81.75 99 VAL A O 1
ATOM 802 N N . LEU A 1 100 ? 12.207 -7.724 -8.692 1.00 76.94 100 LEU A N 1
ATOM 803 C CA . LEU A 1 100 ? 13.447 -7.461 -7.955 1.00 76.94 100 LEU A CA 1
ATOM 804 C C . LEU A 1 100 ? 14.612 -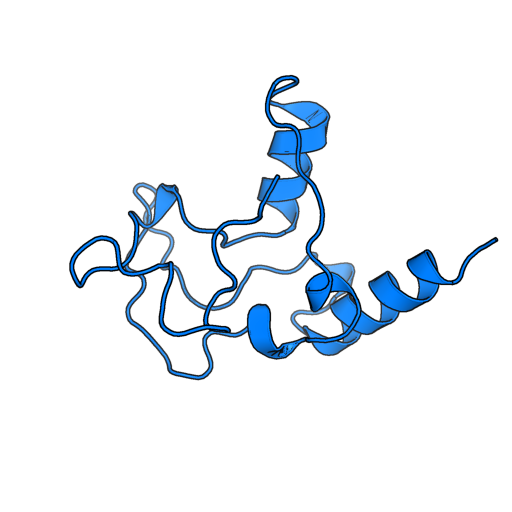8.336 -8.442 1.00 76.94 100 LEU A C 1
ATOM 806 O O . LEU A 1 100 ? 15.750 -7.876 -8.464 1.00 76.94 100 LEU A O 1
ATOM 810 N N . ASP A 1 101 ? 14.315 -9.574 -8.834 1.00 73.62 101 ASP A N 1
ATOM 811 C CA . ASP A 1 101 ? 15.304 -10.559 -9.279 1.00 73.62 101 ASP A CA 1
ATOM 812 C C . ASP A 1 101 ? 15.614 -10.463 -10.797 1.00 73.62 101 ASP A C 1
ATOM 814 O O . ASP A 1 101 ? 16.399 -11.263 -11.316 1.00 73.62 101 ASP A O 1
ATOM 818 N N . LEU A 1 102 ? 15.013 -9.508 -11.529 1.00 70.31 102 LEU A N 1
ATOM 819 C CA . LEU A 1 102 ? 15.307 -9.274 -12.950 1.00 70.31 102 LEU A CA 1
ATOM 820 C C . LEU A 1 102 ? 16.671 -8.566 -13.137 1.00 70.31 102 LEU A C 1
ATOM 822 O O . LEU A 1 102 ? 16.968 -7.628 -12.397 1.00 70.31 102 LEU A O 1
ATOM 826 N N . PRO A 1 103 ? 17.490 -8.991 -14.122 1.00 53.84 103 PRO A N 1
ATOM 827 C CA . PRO A 1 103 ? 18.809 -8.416 -14.404 1.00 53.84 103 PRO A CA 1
ATOM 828 C C . PRO A 1 103 ? 18.774 -7.037 -15.078 1.00 53.84 103 PRO A C 1
ATOM 830 O O . PRO A 1 103 ? 17.808 -6.747 -15.824 1.00 53.84 103 PRO A O 1
#

Secondary structure (DSSP, 8-state):
------SSS-TTSS-SSSSPPPGGGS--BHHHHHHIIIII-TT------GGGGT-GGGG--TT-----B-TTSPBP-S-B--GGGTT-HHHHHHHHHHHHT--